Protein AF-U9U6G8-F1 (afdb_monomer_lite)

Organism: Rhizophagus irregularis (strain DAOM 181602 / DAOM 197198 / MUCL 43194) (NCBI:txid747089)

Sequence (151 aa):
MDKVNKPTEMLQSENPLKNECFLHYLIHNNVPCDFNRLHNDPSYAQALYGDYFNHLISEYFRPNFPPIINVEEYVNENEKNKKIKDMSIMNKRNGFMVYRKTLNKHLEILGVRITMQQLSPLAGSLWGSEPEQVKDYYKEVSEKIKKLHNN

Structure (mmCIF, N/CA/C/O backbone):
data_AF-U9U6G8-F1
#
_entry.id   AF-U9U6G8-F1
#
loop_
_atom_site.group_PDB
_atom_site.id
_atom_site.type_symbol
_atom_site.label_atom_id
_atom_site.label_alt_id
_atom_site.label_comp_id
_atom_site.label_asym_id
_atom_site.label_entity_id
_atom_site.label_seq_id
_atom_site.pdbx_PDB_ins_code
_atom_site.Cartn_x
_atom_site.Cartn_y
_atom_site.Cartn_z
_atom_site.occupancy
_atom_site.B_iso_or_equiv
_atom_site.auth_seq_id
_atom_site.auth_comp_id
_atom_site.auth_asym_id
_atom_site.auth_atom_id
_atom_site.pdbx_PDB_model_num
ATOM 1 N N . MET A 1 1 ? -10.649 23.859 -7.658 1.00 31.61 1 MET A N 1
ATOM 2 C CA . MET A 1 1 ? -9.553 23.424 -8.554 1.00 31.61 1 MET A CA 1
ATOM 3 C C . MET A 1 1 ? -8.688 22.473 -7.756 1.00 31.61 1 MET A C 1
ATOM 5 O O . MET A 1 1 ? -7.706 22.880 -7.144 1.00 31.61 1 MET A O 1
ATOM 9 N N . ASP A 1 2 ? -9.137 21.227 -7.675 1.00 36.47 2 ASP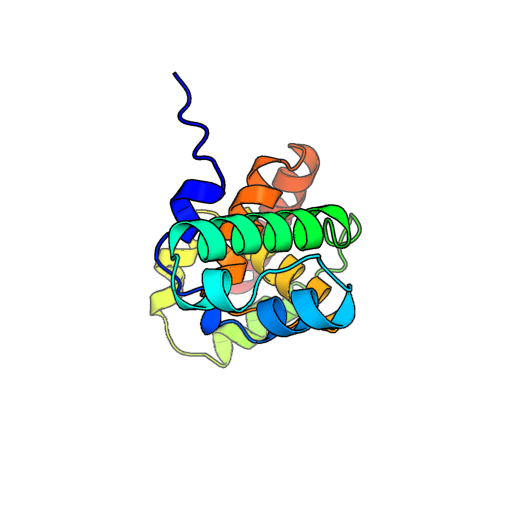 A N 1
ATOM 10 C CA . ASP A 1 2 ? -8.499 20.188 -6.881 1.00 36.47 2 ASP A CA 1
ATOM 11 C C . ASP A 1 2 ? -7.256 19.686 -7.606 1.00 36.47 2 ASP A C 1
ATOM 13 O O . ASP A 1 2 ? -7.333 19.090 -8.680 1.00 36.47 2 ASP A O 1
ATOM 17 N N . LYS A 1 3 ? -6.087 19.944 -7.016 1.00 34.62 3 LYS A N 1
ATOM 18 C CA . LYS A 1 3 ? -4.861 19.244 -7.388 1.00 34.62 3 LYS A CA 1
ATOM 19 C C . LYS A 1 3 ? -4.987 17.814 -6.875 1.00 34.62 3 LYS A C 1
ATOM 21 O O . LYS A 1 3 ? -4.605 17.506 -5.748 1.00 34.62 3 LYS A O 1
ATOM 26 N N . VAL A 1 4 ? -5.561 16.947 -7.701 1.00 37.00 4 VAL A N 1
ATOM 27 C CA . VAL A 1 4 ? -5.360 15.504 -7.585 1.00 37.00 4 VAL A CA 1
ATOM 28 C C . VAL A 1 4 ? -3.885 15.273 -7.896 1.00 37.00 4 VAL A C 1
ATOM 30 O O . VAL A 1 4 ? -3.501 15.151 -9.056 1.00 37.00 4 VAL A O 1
ATOM 33 N N . ASN A 1 5 ? -3.038 15.305 -6.866 1.00 37.53 5 ASN A N 1
ATOM 34 C CA . ASN A 1 5 ? -1.647 14.892 -7.003 1.00 37.53 5 ASN A CA 1
ATOM 35 C C . ASN A 1 5 ? -1.665 13.437 -7.475 1.00 37.53 5 ASN A C 1
ATOM 37 O O . ASN A 1 5 ? -2.065 12.541 -6.728 1.00 37.53 5 ASN A O 1
ATOM 41 N N . LYS A 1 6 ? -1.285 13.212 -8.737 1.00 41.50 6 LYS A N 1
ATOM 42 C CA . LYS A 1 6 ? -1.087 11.866 -9.269 1.00 41.50 6 LYS A CA 1
ATOM 43 C C . LYS A 1 6 ? -0.071 11.145 -8.370 1.00 41.50 6 LYS A C 1
ATOM 45 O O . LYS A 1 6 ? 0.938 11.760 -8.017 1.00 41.50 6 LYS A O 1
ATOM 50 N N . PRO A 1 7 ? -0.270 9.851 -8.056 1.00 41.16 7 PRO A N 1
ATOM 51 C CA . PRO A 1 7 ? 0.701 9.042 -7.305 1.00 41.16 7 PRO A CA 1
ATOM 52 C C . PRO A 1 7 ? 2.130 9.160 -7.863 1.00 41.16 7 PRO A C 1
ATOM 54 O O . PRO A 1 7 ? 3.108 9.127 -7.121 1.00 41.16 7 PRO A O 1
ATOM 57 N N . THR A 1 8 ? 2.232 9.396 -9.173 1.00 41.97 8 THR A N 1
ATOM 58 C CA . THR A 1 8 ? 3.460 9.601 -9.944 1.00 41.97 8 THR A CA 1
ATOM 59 C C . THR A 1 8 ? 4.345 10.749 -9.438 1.00 41.97 8 THR A C 1
ATOM 61 O O . THR A 1 8 ? 5.564 10.639 -9.525 1.00 41.97 8 THR A O 1
ATOM 64 N N . GLU A 1 9 ? 3.782 11.832 -8.887 1.00 43.34 9 GLU A N 1
ATOM 65 C CA . GLU A 1 9 ? 4.574 12.990 -8.429 1.00 43.34 9 GLU A CA 1
ATOM 66 C C . GLU A 1 9 ? 5.200 12.775 -7.041 1.00 43.34 9 GLU A C 1
ATOM 68 O O . GLU A 1 9 ? 6.265 13.317 -6.756 1.00 43.34 9 GLU A O 1
ATOM 73 N N . MET A 1 10 ? 4.598 11.945 -6.180 1.00 43.97 10 MET A N 1
ATOM 74 C CA . MET A 1 10 ? 5.128 11.680 -4.830 1.00 43.97 10 MET A CA 1
ATOM 75 C C . MET A 1 10 ? 6.267 10.651 -4.812 1.00 43.97 10 MET A C 1
ATOM 77 O O . MET A 1 10 ? 7.000 10.570 -3.830 1.00 43.97 10 MET A O 1
ATOM 81 N N . LEU A 1 11 ? 6.421 9.875 -5.887 1.00 53.44 11 LEU A N 1
ATOM 82 C CA . LEU A 1 11 ? 7.411 8.801 -6.009 1.00 53.44 11 LEU A CA 1
ATOM 83 C C . LEU A 1 11 ? 8.775 9.276 -6.538 1.00 53.44 11 LEU A C 1
ATOM 85 O O . LEU A 1 11 ? 9.709 8.481 -6.586 1.00 53.44 11 LEU A O 1
ATOM 89 N N . GLN A 1 12 ? 8.911 10.550 -6.927 1.00 51.59 12 GLN A N 1
ATOM 90 C CA . GLN A 1 12 ? 10.112 11.077 -7.596 1.00 51.59 12 GLN A CA 1
ATOM 91 C C . GLN A 1 12 ? 11.376 11.121 -6.715 1.00 51.59 12 GLN A C 1
ATOM 93 O O . GLN A 1 12 ? 12.460 11.384 -7.227 1.00 51.59 12 GLN A O 1
ATOM 98 N N . SER A 1 13 ? 11.271 10.890 -5.400 1.00 51.12 13 SER A N 1
ATOM 99 C CA . SER A 1 13 ? 12.416 10.993 -4.484 1.00 51.12 13 SER A CA 1
ATOM 100 C C . SER A 1 13 ? 13.143 9.675 -4.204 1.00 51.12 13 SER A C 1
ATOM 102 O O . SER A 1 13 ? 14.214 9.703 -3.600 1.00 51.12 13 SER A O 1
ATOM 104 N N . GLU A 1 14 ? 12.573 8.523 -4.563 1.00 62.97 14 GLU A N 1
ATOM 105 C CA . GLU A 1 14 ? 13.140 7.210 -4.234 1.00 62.97 14 GLU A CA 1
ATOM 106 C C . GLU A 1 14 ? 13.733 6.571 -5.492 1.00 62.97 14 GLU A C 1
ATOM 108 O O . GLU A 1 14 ? 13.076 6.518 -6.523 1.00 62.97 14 GLU A O 1
ATOM 113 N N . ASN A 1 15 ? 14.984 6.103 -5.425 1.00 79.00 15 ASN A N 1
ATOM 114 C CA . ASN A 1 15 ? 15.623 5.424 -6.554 1.00 79.00 15 ASN A CA 1
ATOM 115 C C . ASN A 1 15 ? 14.987 4.028 -6.727 1.00 79.00 15 ASN A C 1
ATOM 117 O O . ASN A 1 15 ? 15.218 3.183 -5.853 1.00 79.00 15 ASN A O 1
ATOM 121 N N . PRO A 1 16 ? 14.262 3.751 -7.832 1.00 80.69 16 PRO A N 1
ATOM 122 C CA . PRO A 1 16 ? 13.580 2.472 -8.042 1.00 80.69 16 PRO A CA 1
ATOM 123 C C . PRO A 1 16 ? 14.510 1.263 -7.917 1.00 80.69 16 PRO A C 1
ATOM 125 O O . PRO A 1 16 ? 14.132 0.234 -7.369 1.00 80.69 16 PRO A O 1
ATOM 128 N N . LEU A 1 17 ? 15.770 1.407 -8.334 1.00 82.62 17 LEU A N 1
ATOM 129 C CA . LEU A 1 17 ? 16.763 0.328 -8.338 1.00 82.62 17 LEU A CA 1
ATOM 130 C C . LEU A 1 17 ? 17.218 -0.098 -6.938 1.00 82.62 17 LEU A C 1
ATOM 132 O O . LEU A 1 17 ? 17.879 -1.121 -6.798 1.00 82.62 17 LEU A O 1
ATOM 136 N N . LYS A 1 18 ? 16.893 0.679 -5.900 1.00 81.44 18 LYS A N 1
ATOM 137 C CA . LYS A 1 18 ? 17.165 0.311 -4.503 1.00 81.44 18 LYS A CA 1
ATOM 138 C C . LYS A 1 18 ? 16.023 -0.481 -3.862 1.00 81.44 18 LYS A C 1
ATOM 140 O O . LYS A 1 18 ? 16.164 -0.911 -2.721 1.00 81.44 18 LYS A O 1
ATOM 145 N N . ASN A 1 19 ? 14.897 -0.655 -4.553 1.00 77.50 19 ASN A N 1
ATOM 146 C CA . ASN A 1 19 ? 13.761 -1.411 -4.045 1.00 77.50 19 ASN A CA 1
ATOM 147 C C . ASN A 1 19 ? 13.855 -2.878 -4.496 1.00 77.50 19 ASN A C 1
ATOM 149 O O . ASN A 1 19 ? 13.542 -3.216 -5.636 1.00 77.50 19 ASN A O 1
ATOM 153 N N . GLU A 1 20 ? 14.256 -3.762 -3.581 1.00 79.06 20 GLU A N 1
ATOM 154 C CA . GLU A 1 20 ? 14.382 -5.202 -3.847 1.00 79.06 20 GLU A CA 1
ATOM 155 C C . GLU A 1 20 ? 13.054 -5.852 -4.257 1.00 79.06 20 GLU A C 1
ATOM 157 O O . GLU A 1 20 ? 13.039 -6.709 -5.136 1.00 79.06 20 GLU A O 1
ATOM 162 N N . CYS A 1 21 ? 11.927 -5.416 -3.684 1.00 73.38 21 CYS A N 1
ATOM 163 C CA . CYS A 1 21 ? 10.611 -5.953 -4.036 1.00 73.38 21 CYS A CA 1
ATOM 164 C C . CYS A 1 21 ? 10.189 -5.548 -5.451 1.00 73.38 21 CYS A C 1
ATOM 166 O O . CYS A 1 21 ? 9.589 -6.349 -6.162 1.00 73.38 21 CYS A O 1
ATOM 168 N N . PHE A 1 22 ? 10.552 -4.341 -5.886 1.00 82.69 22 PHE A N 1
ATOM 169 C CA . PHE A 1 22 ? 10.346 -3.911 -7.266 1.00 82.69 22 PHE A CA 1
ATOM 170 C C . PHE A 1 22 ? 11.160 -4.758 -8.249 1.00 82.69 22 PHE A C 1
ATOM 172 O O . PHE A 1 22 ? 10.609 -5.255 -9.228 1.00 82.69 22 PHE A O 1
ATOM 179 N N . LEU A 1 23 ? 12.446 -4.987 -7.968 1.00 83.75 23 LEU A N 1
ATOM 180 C CA . LEU A 1 23 ? 13.285 -5.845 -8.811 1.00 83.75 23 LEU A CA 1
ATOM 181 C C . LEU A 1 23 ? 12.762 -7.288 -8.842 1.00 83.75 23 LEU A C 1
ATOM 183 O O . LEU A 1 23 ? 12.680 -7.895 -9.909 1.00 83.75 23 LEU A O 1
ATOM 187 N N . HIS A 1 24 ? 12.346 -7.814 -7.689 1.00 81.75 24 HIS A N 1
ATOM 188 C CA . HIS A 1 24 ? 11.731 -9.133 -7.586 1.00 81.75 24 HIS A CA 1
ATOM 189 C C . HIS A 1 24 ? 10.425 -9.213 -8.387 1.00 81.75 24 HIS A C 1
ATOM 191 O O . HIS A 1 24 ? 10.218 -10.188 -9.099 1.00 81.75 24 HIS A O 1
ATOM 197 N N . TYR A 1 25 ? 9.568 -8.188 -8.328 1.00 82.62 25 TYR A N 1
ATOM 198 C CA . TYR A 1 25 ? 8.341 -8.108 -9.123 1.00 82.62 25 TY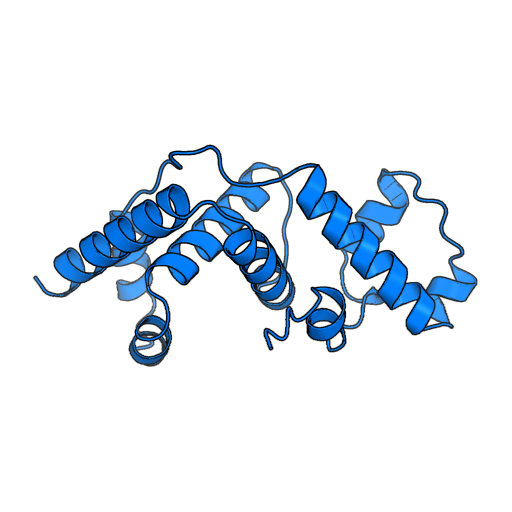R A CA 1
ATOM 199 C C . TYR A 1 25 ? 8.623 -8.189 -10.626 1.00 82.62 25 TYR A C 1
ATOM 201 O O . TYR A 1 25 ? 7.967 -8.975 -11.309 1.00 82.62 25 TYR A O 1
ATOM 209 N N . LEU A 1 26 ? 9.609 -7.431 -11.123 1.00 86.31 26 LEU A N 1
ATOM 210 C CA . LEU A 1 26 ? 9.973 -7.442 -12.542 1.00 86.31 26 LEU A CA 1
ATOM 211 C C . LEU A 1 26 ? 10.406 -8.841 -13.003 1.00 86.31 26 LEU A C 1
ATOM 213 O O . LEU A 1 26 ? 9.967 -9.303 -14.055 1.00 86.31 26 LEU A O 1
ATOM 217 N N . ILE A 1 27 ? 11.229 -9.520 -12.196 1.00 83.38 27 ILE A N 1
ATOM 218 C CA . ILE A 1 27 ? 11.771 -10.847 -12.511 1.00 83.38 27 ILE A CA 1
ATOM 219 C C . ILE A 1 27 ? 10.692 -11.931 -12.389 1.00 83.38 27 ILE A C 1
ATOM 221 O O . ILE A 1 27 ? 10.515 -12.728 -13.304 1.00 83.38 27 ILE A O 1
ATOM 225 N N . HIS A 1 28 ? 9.956 -11.970 -11.276 1.00 79.06 28 HIS A N 1
ATOM 226 C CA . HIS A 1 28 ? 9.022 -13.060 -10.980 1.00 79.06 28 HIS A CA 1
ATOM 227 C C . HIS A 1 28 ? 7.722 -13.000 -11.783 1.00 79.06 28 HIS A C 1
ATOM 229 O O . HIS A 1 28 ? 7.162 -14.050 -12.088 1.00 79.06 28 HIS A O 1
ATOM 235 N N . ASN A 1 29 ? 7.249 -11.805 -12.150 1.00 78.12 29 ASN A N 1
ATOM 236 C CA . ASN A 1 29 ? 6.033 -11.653 -12.955 1.00 78.12 29 ASN A CA 1
ATOM 237 C C . ASN A 1 29 ? 6.318 -11.601 -14.462 1.00 78.12 29 ASN A C 1
ATOM 239 O O . ASN A 1 29 ? 5.407 -11.334 -15.243 1.00 78.12 29 ASN A O 1
ATOM 243 N N . ASN A 1 30 ? 7.566 -11.858 -14.882 1.00 78.69 30 ASN A N 1
ATOM 244 C CA . ASN A 1 30 ? 8.009 -11.775 -16.277 1.00 78.69 30 ASN A CA 1
ATOM 245 C C . ASN A 1 30 ? 7.587 -10.459 -16.952 1.00 78.69 30 ASN A C 1
ATOM 247 O O . ASN A 1 30 ? 7.163 -10.449 -18.111 1.00 78.69 30 ASN A O 1
ATOM 251 N N . VAL A 1 31 ? 7.677 -9.345 -16.219 1.00 83.44 31 VAL A N 1
ATOM 252 C CA . VAL A 1 31 ? 7.316 -8.030 -16.753 1.00 83.44 31 VAL A CA 1
ATOM 253 C C . VAL A 1 31 ? 8.291 -7.706 -17.887 1.00 83.44 31 VAL A C 1
ATOM 255 O O . VAL A 1 31 ? 9.502 -7.720 -17.647 1.00 83.44 31 VAL A O 1
ATOM 258 N N . PRO A 1 32 ? 7.818 -7.408 -19.113 1.00 84.69 32 PRO A N 1
ATOM 259 C CA . PRO A 1 32 ? 8.700 -7.046 -20.215 1.00 84.69 32 PRO A CA 1
ATOM 260 C C . PRO A 1 32 ? 9.511 -5.796 -19.856 1.00 84.69 32 PRO A C 1
ATOM 262 O O . PRO A 1 32 ? 8.989 -4.682 -19.839 1.00 84.69 32 PRO A O 1
ATOM 265 N N . CYS A 1 33 ? 10.791 -5.987 -19.542 1.00 86.06 33 CYS A N 1
ATOM 266 C CA . CYS A 1 33 ? 11.672 -4.940 -19.043 1.00 86.06 33 CYS A CA 1
ATOM 267 C C . CYS A 1 33 ? 12.990 -4.937 -19.818 1.00 86.06 33 CYS A C 1
ATOM 269 O O . CYS A 1 33 ? 13.680 -5.952 -19.910 1.00 86.06 33 CYS A O 1
ATOM 271 N N . ASP A 1 34 ? 13.368 -3.773 -20.341 1.00 90.19 34 ASP A N 1
ATOM 272 C CA . ASP A 1 34 ? 14.699 -3.540 -20.892 1.00 90.19 34 ASP A CA 1
ATOM 273 C C . ASP A 1 34 ? 15.646 -3.158 -19.746 1.00 90.19 34 ASP A C 1
ATOM 275 O O . ASP A 1 34 ? 15.624 -2.028 -19.256 1.00 90.19 34 ASP A O 1
ATOM 279 N N . PHE A 1 35 ? 16.479 -4.104 -19.301 1.00 87.06 35 PHE A N 1
ATOM 280 C CA . PHE A 1 35 ? 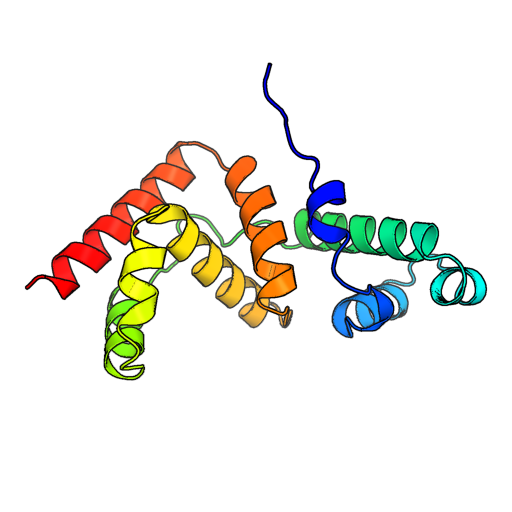17.425 -3.880 -18.201 1.00 87.06 35 PHE A CA 1
ATOM 281 C C . PHE A 1 35 ? 18.461 -2.792 -18.506 1.00 87.06 35 PHE A C 1
ATOM 283 O O . PHE A 1 35 ? 18.897 -2.088 -17.596 1.00 87.06 35 PHE A O 1
ATOM 290 N N . ASN A 1 36 ? 18.844 -2.607 -19.772 1.00 88.44 36 ASN A N 1
ATOM 291 C CA . ASN A 1 36 ? 19.791 -1.559 -20.137 1.00 88.44 36 ASN A CA 1
ATOM 292 C C . ASN A 1 36 ? 19.156 -0.178 -19.928 1.00 88.44 36 ASN A C 1
ATOM 294 O O . ASN A 1 36 ? 19.755 0.705 -19.312 1.00 88.44 36 ASN A O 1
ATOM 298 N N . ARG A 1 37 ? 17.902 -0.011 -20.358 1.00 90.44 37 ARG A N 1
ATOM 299 C CA . ARG A 1 37 ? 17.143 1.216 -20.088 1.00 90.44 37 ARG A CA 1
ATOM 300 C C . ARG A 1 37 ? 16.814 1.377 -18.609 1.00 90.44 37 ARG A C 1
ATOM 302 O O . ARG A 1 37 ? 16.913 2.485 -18.102 1.00 90.44 37 ARG A O 1
ATOM 309 N N . LEU A 1 38 ? 16.501 0.297 -17.896 1.00 88.31 38 LEU A N 1
ATOM 310 C CA . LEU A 1 38 ? 16.224 0.330 -16.457 1.00 88.31 38 LEU A CA 1
ATOM 311 C C . LEU A 1 38 ? 17.374 0.965 -15.657 1.00 88.31 38 LEU A C 1
ATOM 313 O O . LEU A 1 38 ? 17.123 1.750 -14.747 1.00 88.31 38 LEU A O 1
ATOM 317 N N . HIS A 1 39 ? 18.627 0.662 -16.005 1.00 86.81 39 HIS A N 1
ATOM 318 C CA . HIS A 1 39 ? 19.793 1.199 -15.298 1.00 86.81 39 HIS A CA 1
ATOM 319 C C . HIS A 1 39 ? 20.249 2.583 -15.781 1.00 86.81 39 HIS A C 1
ATOM 321 O O . HIS A 1 39 ? 20.873 3.306 -15.006 1.00 86.81 39 HIS A O 1
ATOM 327 N N . ASN A 1 40 ? 19.945 2.960 -17.028 1.00 87.25 40 ASN A N 1
ATOM 328 C CA . ASN A 1 40 ? 20.505 4.160 -17.662 1.00 87.25 40 ASN A CA 1
ATOM 329 C C . ASN A 1 40 ? 19.480 5.272 -17.958 1.00 87.25 40 ASN A C 1
ATOM 331 O O . ASN A 1 40 ? 19.878 6.403 -18.226 1.00 87.25 40 ASN A O 1
ATOM 335 N N . ASP A 1 41 ? 18.178 4.983 -17.900 1.00 89.19 41 ASP A N 1
ATOM 336 C CA . ASP A 1 41 ? 17.081 5.925 -18.151 1.00 89.19 41 ASP A CA 1
ATOM 337 C C . ASP A 1 41 ? 16.218 6.073 -16.877 1.00 89.19 41 ASP A C 1
ATOM 339 O O . ASP A 1 41 ? 15.338 5.247 -16.608 1.00 89.19 41 ASP A O 1
ATOM 343 N N . PRO A 1 42 ? 16.439 7.132 -16.069 1.00 85.69 42 PRO A N 1
ATOM 344 C CA . PRO A 1 42 ? 15.691 7.353 -14.832 1.00 85.69 42 PRO A CA 1
ATOM 345 C C . PRO A 1 42 ? 14.182 7.494 -15.041 1.00 85.69 42 PRO A C 1
ATOM 347 O O . PRO A 1 42 ? 13.407 7.099 -14.176 1.00 85.69 42 PRO A O 1
ATOM 350 N N . SER A 1 43 ? 13.746 8.044 -16.180 1.00 87.31 43 SER A N 1
ATOM 351 C CA . SER A 1 43 ? 12.316 8.186 -16.478 1.00 87.31 43 SER A CA 1
ATOM 352 C C . SER A 1 43 ? 11.676 6.838 -16.787 1.00 87.31 43 SER A C 1
ATOM 354 O O . SER A 1 43 ? 10.560 6.579 -16.341 1.00 87.31 43 SER A O 1
ATOM 356 N N . TYR A 1 44 ? 12.395 5.953 -17.480 1.00 87.94 44 TYR A N 1
ATOM 357 C CA . TYR A 1 44 ? 11.958 4.576 -17.711 1.00 87.94 44 TYR A CA 1
ATOM 358 C C . TYR A 1 44 ? 11.865 3.776 -16.406 1.00 87.94 44 TYR A C 1
ATOM 360 O O . TYR A 1 44 ? 10.838 3.148 -16.145 1.00 87.94 44 TYR A O 1
ATOM 368 N N . ALA A 1 45 ? 12.887 3.864 -15.548 1.00 86.00 45 ALA A N 1
ATOM 369 C CA . ALA A 1 45 ? 12.866 3.230 -14.231 1.00 86.00 45 ALA A CA 1
ATOM 370 C C . ALA A 1 45 ? 11.693 3.736 -13.378 1.00 86.00 45 ALA A C 1
ATOM 372 O O . ALA A 1 45 ? 10.978 2.942 -12.769 1.00 86.00 45 ALA A O 1
ATOM 373 N N . GLN A 1 46 ? 11.453 5.049 -13.377 1.00 84.75 46 GLN A N 1
ATOM 374 C CA . GLN A 1 46 ? 10.357 5.656 -12.628 1.00 84.75 46 GLN A CA 1
ATOM 375 C C . GLN A 1 46 ? 8.976 5.252 -13.164 1.00 84.75 46 GLN A C 1
ATOM 377 O O . GLN A 1 46 ? 8.052 5.058 -12.375 1.00 84.75 46 GLN A O 1
ATOM 382 N N . ALA A 1 47 ? 8.824 5.119 -14.484 1.00 85.69 47 ALA A N 1
ATOM 383 C CA . ALA A 1 47 ? 7.580 4.671 -15.104 1.00 85.69 47 ALA A CA 1
ATOM 384 C C . ALA A 1 47 ? 7.249 3.225 -14.707 1.00 85.69 47 ALA A C 1
ATOM 386 O O . ALA A 1 47 ? 6.172 2.978 -14.169 1.00 85.69 47 ALA A O 1
ATOM 387 N N . LEU A 1 48 ? 8.212 2.305 -14.852 1.00 87.06 48 LEU A N 1
ATOM 388 C CA . LEU A 1 48 ? 8.058 0.912 -14.417 1.00 87.06 48 LEU A CA 1
ATOM 389 C C . LEU A 1 48 ? 7.787 0.800 -12.915 1.00 87.06 48 LEU A C 1
ATOM 391 O O . LEU A 1 48 ? 7.005 -0.044 -12.483 1.00 87.06 48 LEU A O 1
ATOM 395 N N . TYR A 1 49 ? 8.406 1.664 -12.110 1.00 84.50 49 TYR A N 1
ATOM 396 C CA . TYR A 1 49 ? 8.142 1.726 -10.676 1.00 84.50 49 TYR A CA 1
ATOM 397 C C . TYR A 1 49 ? 6.698 2.147 -10.387 1.00 84.50 49 TYR A C 1
ATOM 399 O O . TYR A 1 49 ? 6.043 1.566 -9.524 1.00 84.50 49 TYR A O 1
ATOM 407 N N . GLY A 1 50 ? 6.169 3.111 -11.145 1.00 81.69 50 GLY A N 1
ATOM 408 C CA . GLY A 1 50 ? 4.755 3.480 -11.107 1.00 81.69 50 GLY A CA 1
ATOM 409 C C . GLY A 1 50 ? 3.831 2.313 -11.462 1.00 81.69 50 GLY A C 1
ATOM 410 O O . GLY A 1 50 ? 2.841 2.093 -10.767 1.00 81.69 50 GLY A O 1
ATOM 411 N N . ASP A 1 51 ? 4.177 1.532 -12.484 1.00 83.75 51 ASP A N 1
ATOM 412 C CA . ASP A 1 51 ? 3.403 0.356 -12.896 1.00 83.75 51 ASP A CA 1
ATOM 413 C C . ASP A 1 51 ? 3.436 -0.758 -11.844 1.00 83.75 51 ASP A C 1
ATOM 415 O O . ASP A 1 51 ? 2.397 -1.335 -11.531 1.00 83.75 51 ASP A O 1
ATOM 419 N N . TYR A 1 52 ? 4.593 -1.005 -11.224 1.00 82.69 52 TYR A N 1
ATOM 420 C CA . TYR A 1 52 ? 4.716 -1.893 -10.065 1.00 82.69 52 TYR A CA 1
ATOM 421 C C . TYR A 1 52 ? 3.800 -1.462 -8.921 1.00 82.69 52 TYR A C 1
ATOM 423 O O . TYR A 1 52 ? 3.071 -2.285 -8.370 1.00 82.69 52 TYR A O 1
ATOM 431 N N . PHE A 1 53 ? 3.782 -0.168 -8.589 1.00 74.62 53 PHE A N 1
ATOM 432 C CA . PHE A 1 53 ? 2.854 0.341 -7.586 1.00 74.62 53 PHE A CA 1
ATOM 433 C C . PHE A 1 53 ? 1.406 0.127 -7.995 1.00 74.62 53 PHE A C 1
ATOM 435 O O . PHE A 1 53 ? 0.627 -0.323 -7.165 1.00 74.62 53 PHE A O 1
ATOM 442 N N . ASN A 1 54 ? 1.043 0.406 -9.247 1.00 76.69 54 ASN A N 1
ATOM 443 C CA . ASN A 1 54 ? -0.310 0.178 -9.748 1.00 76.69 54 ASN A CA 1
ATOM 444 C C . ASN A 1 54 ? -0.710 -1.300 -9.696 1.00 76.69 54 ASN A C 1
ATOM 446 O O . ASN A 1 54 ? -1.868 -1.587 -9.415 1.00 76.69 54 ASN A O 1
ATOM 450 N N . HIS A 1 55 ? 0.222 -2.226 -9.916 1.00 77.12 55 HIS A N 1
ATOM 451 C CA . HIS A 1 55 ? -0.001 -3.659 -9.749 1.00 77.12 55 HIS A CA 1
ATOM 452 C C . HIS A 1 55 ? -0.172 -4.043 -8.275 1.00 77.12 55 HIS A C 1
ATOM 454 O O . HIS A 1 55 ? -1.144 -4.711 -7.944 1.00 77.12 55 HIS A O 1
ATOM 460 N N . LEU A 1 56 ? 0.696 -3.564 -7.372 1.00 71.75 56 LEU A N 1
ATOM 461 C CA . LEU A 1 56 ? 0.544 -3.803 -5.929 1.00 71.75 56 LEU A CA 1
ATOM 462 C C . LEU A 1 56 ? -0.813 -3.332 -5.415 1.00 71.75 56 LEU A C 1
ATOM 464 O O . LEU A 1 56 ? -1.463 -3.986 -4.607 1.00 71.75 56 LEU A O 1
ATOM 468 N N . ILE A 1 57 ? -1.198 -2.160 -5.904 1.00 68.69 57 ILE A N 1
ATOM 469 C CA . ILE A 1 57 ? -2.506 -1.561 -5.763 1.00 68.69 57 ILE A CA 1
ATOM 470 C C . ILE A 1 57 ? -3.517 -2.587 -6.309 1.00 68.69 57 ILE A C 1
ATOM 472 O O . ILE A 1 57 ? -4.171 -3.224 -5.495 1.00 68.69 57 ILE A O 1
ATOM 476 N N . SER A 1 58 ? -3.553 -2.868 -7.618 1.00 69.56 58 SER A N 1
ATOM 477 C CA . SER A 1 58 ? -4.528 -3.742 -8.301 1.00 69.56 58 SER A CA 1
ATOM 478 C C . SER A 1 58 ? -4.721 -5.140 -7.699 1.00 69.56 58 SER A C 1
ATOM 480 O O . SER A 1 58 ? -5.860 -5.595 -7.613 1.00 69.56 58 SER A O 1
ATOM 482 N N . GLU A 1 59 ? -3.648 -5.830 -7.322 1.00 71.12 59 GLU A N 1
ATOM 483 C CA . GLU A 1 59 ? -3.695 -7.236 -6.898 1.00 71.12 59 GLU A CA 1
ATOM 484 C C . GLU A 1 59 ? -3.847 -7.425 -5.388 1.00 71.12 59 GLU A C 1
ATOM 486 O O . GLU A 1 59 ? -4.437 -8.413 -4.952 1.00 71.12 59 GLU A O 1
ATOM 491 N N . TYR A 1 60 ? -3.390 -6.466 -4.580 1.00 67.06 60 TYR A N 1
ATOM 492 C CA . TYR A 1 60 ? -3.397 -6.562 -3.113 1.00 67.06 60 TYR A CA 1
ATOM 493 C C . TYR A 1 60 ? -4.216 -5.434 -2.476 1.00 67.06 60 TYR A C 1
ATOM 495 O O . TYR A 1 60 ? -3.920 -4.940 -1.383 1.00 67.06 60 TYR A O 1
ATOM 503 N N . PHE A 1 61 ? -5.250 -4.991 -3.199 1.00 65.56 61 PHE A N 1
ATOM 504 C CA . PHE A 1 61 ? -6.070 -3.835 -2.865 1.00 65.56 61 PHE A CA 1
ATOM 505 C C . PHE A 1 61 ? -6.873 -4.069 -1.588 1.00 65.56 61 PHE A C 1
ATOM 507 O O . PHE A 1 61 ? -8.035 -4.471 -1.607 1.00 65.56 61 PHE A O 1
ATOM 514 N N . ARG A 1 62 ? -6.266 -3.587 -0.509 1.00 71.69 62 ARG A N 1
ATOM 515 C CA . ARG A 1 62 ? -6.874 -3.240 0.772 1.00 71.69 62 ARG A CA 1
ATOM 516 C C . ARG A 1 62 ? -6.993 -4.426 1.726 1.00 71.69 62 ARG A C 1
ATOM 518 O O . ARG A 1 62 ? -7.380 -5.523 1.335 1.00 71.69 62 ARG A O 1
ATOM 525 N N . PRO A 1 63 ? -6.750 -4.173 3.022 1.00 70.75 63 PRO A N 1
ATOM 526 C CA . PRO A 1 63 ? -7.212 -5.082 4.053 1.00 70.75 63 PRO A CA 1
ATOM 527 C C . PRO A 1 63 ? -8.701 -5.372 3.847 1.00 70.75 63 PRO A C 1
ATOM 529 O O . PRO A 1 63 ? -9.475 -4.447 3.580 1.00 70.75 63 PRO A O 1
ATOM 532 N N . ASN A 1 64 ? -9.100 -6.633 4.016 1.00 73.81 64 ASN A N 1
ATOM 533 C CA . ASN A 1 64 ? -10.512 -7.007 4.051 1.00 73.81 64 ASN A CA 1
ATOM 534 C C . ASN A 1 64 ? -11.273 -6.072 4.996 1.00 73.81 64 ASN A C 1
ATOM 536 O O . ASN A 1 64 ? -10.786 -5.777 6.088 1.00 73.81 64 ASN A O 1
ATOM 540 N N . PHE A 1 65 ? -12.452 -5.609 4.577 1.00 73.56 65 PHE A N 1
ATOM 541 C CA . PHE A 1 65 ? -13.277 -4.716 5.381 1.00 73.56 65 PHE A CA 1
ATOM 542 C C . PHE A 1 65 ? -14.470 -5.468 6.004 1.00 73.56 65 PHE A C 1
ATOM 544 O O . PHE A 1 65 ? -15.182 -6.158 5.274 1.00 73.56 65 PHE A O 1
ATOM 551 N N . PRO A 1 66 ? -14.736 -5.309 7.315 1.00 74.88 66 PRO A N 1
ATOM 552 C CA . PRO A 1 66 ? -13.927 -4.567 8.279 1.00 74.88 66 PRO A CA 1
ATOM 553 C C . PRO A 1 66 ? -12.627 -5.322 8.620 1.00 74.88 66 PRO A C 1
ATOM 555 O O . PRO A 1 66 ? -12.658 -6.538 8.824 1.00 74.88 66 PRO A O 1
ATOM 558 N N . PRO A 1 67 ? -11.482 -4.628 8.709 1.00 75.44 67 PRO A N 1
ATOM 559 C CA . PRO A 1 67 ? -10.234 -5.256 9.120 1.00 75.44 67 PRO A CA 1
ATOM 560 C C . PRO A 1 67 ? -10.300 -5.664 10.592 1.00 75.44 67 PRO A C 1
ATOM 562 O O . PRO A 1 67 ? -10.895 -4.976 11.424 1.00 75.44 67 PRO A O 1
ATOM 565 N N . ILE A 1 68 ? -9.626 -6.757 10.940 1.00 72.88 68 ILE A N 1
ATOM 566 C CA . ILE A 1 68 ? -9.442 -7.144 12.339 1.00 72.88 68 ILE A CA 1
ATOM 567 C C . ILE A 1 68 ? -8.348 -6.245 12.927 1.00 72.88 68 ILE A C 1
ATOM 569 O O . ILE A 1 68 ? -7.159 -6.469 12.702 1.00 72.88 68 ILE A O 1
ATOM 573 N N . ILE A 1 69 ? -8.748 -5.198 13.652 1.00 74.75 69 ILE A N 1
ATOM 574 C CA . ILE A 1 69 ? -7.826 -4.272 14.321 1.00 74.75 69 ILE A CA 1
ATOM 575 C C . ILE A 1 69 ? -7.846 -4.548 15.822 1.00 74.75 69 ILE A C 1
ATOM 577 O O . ILE A 1 69 ? -8.826 -4.245 16.501 1.00 74.75 69 ILE A O 1
ATOM 581 N N . ASN A 1 70 ? -6.738 -5.073 16.351 1.00 70.69 70 ASN A N 1
ATOM 582 C CA . ASN A 1 70 ? -6.532 -5.130 17.793 1.00 70.69 70 ASN A CA 1
ATOM 583 C C . ASN A 1 70 ? -6.053 -3.759 18.297 1.00 70.69 70 ASN A C 1
ATOM 585 O O . ASN A 1 70 ? -4.903 -3.371 18.100 1.00 70.69 70 ASN A O 1
ATOM 589 N N . VAL A 1 71 ? -6.960 -3.019 18.932 1.00 64.06 71 VAL A N 1
ATOM 590 C CA . VAL A 1 71 ? -6.735 -1.669 19.474 1.00 64.06 71 VAL A CA 1
ATOM 591 C C . VAL A 1 71 ? -5.647 -1.662 20.563 1.00 64.06 71 VAL A C 1
ATOM 593 O O . VAL A 1 71 ? -4.896 -0.696 20.670 1.00 64.06 71 VAL A O 1
ATOM 596 N N . GLU A 1 72 ? -5.496 -2.751 21.318 1.00 61.50 72 GLU A N 1
ATOM 597 C CA . GLU A 1 72 ? -4.544 -2.873 22.433 1.00 61.50 72 GLU A CA 1
ATOM 598 C C . GLU A 1 72 ? -3.088 -3.014 21.957 1.00 61.50 72 GLU A C 1
ATOM 600 O O . GLU A 1 72 ? -2.160 -2.541 22.616 1.00 61.50 72 GLU A O 1
ATOM 605 N N . GLU A 1 73 ? -2.860 -3.582 20.765 1.00 63.06 73 GLU A N 1
ATOM 606 C CA . GLU A 1 73 ? -1.522 -3.629 20.152 1.00 63.06 73 GLU A CA 1
ATOM 607 C C . GLU A 1 73 ? -0.972 -2.227 19.853 1.00 63.06 73 GLU A C 1
ATOM 609 O O . GLU A 1 73 ? 0.242 -2.019 19.862 1.00 63.06 73 GLU A O 1
ATOM 614 N N . TYR A 1 74 ? -1.846 -1.245 19.606 1.00 61.00 74 TYR A N 1
ATOM 615 C CA . TYR A 1 74 ? -1.430 0.142 19.383 1.00 61.00 74 TYR A CA 1
ATOM 616 C C . TYR A 1 74 ? -0.984 0.822 20.681 1.00 61.00 74 TYR A C 1
ATOM 618 O O . TYR A 1 74 ? -0.079 1.654 20.642 1.00 61.00 74 TYR A O 1
ATOM 626 N N . VAL A 1 75 ? -1.572 0.442 21.818 1.00 58.22 75 VAL A N 1
ATOM 627 C CA . VAL A 1 75 ? -1.236 0.997 23.136 1.00 58.22 75 VAL A CA 1
ATOM 628 C C . VAL A 1 75 ? 0.121 0.474 23.612 1.00 58.22 75 VAL A C 1
ATOM 630 O O . VAL A 1 75 ? 1.004 1.256 23.964 1.00 58.22 75 VAL A O 1
ATOM 633 N N . ASN A 1 76 ? 0.336 -0.839 23.499 1.00 53.94 76 ASN A N 1
ATOM 634 C CA . ASN A 1 76 ? 1.559 -1.508 23.954 1.00 53.94 76 ASN A CA 1
ATOM 635 C C . ASN A 1 76 ? 2.829 -1.100 23.177 1.00 53.94 76 ASN A C 1
ATOM 637 O O . ASN A 1 76 ? 3.922 -1.056 23.747 1.00 53.94 76 ASN A O 1
ATOM 641 N N . GLU A 1 77 ? 2.727 -0.804 21.877 1.00 52.66 77 GLU A N 1
ATOM 642 C CA . GLU A 1 77 ? 3.873 -0.325 21.083 1.00 52.66 77 GLU A CA 1
ATOM 643 C C . GLU A 1 77 ? 4.303 1.100 21.464 1.00 52.66 77 GLU A C 1
ATOM 645 O O . GLU A 1 77 ? 5.500 1.400 21.450 1.00 52.66 77 GLU A O 1
ATOM 650 N N . ASN A 1 78 ? 3.350 1.962 21.835 1.00 50.56 78 ASN A N 1
ATOM 651 C CA . ASN A 1 78 ? 3.620 3.331 22.276 1.00 50.56 78 ASN A CA 1
ATOM 652 C C . ASN A 1 78 ? 4.296 3.364 23.658 1.00 50.56 78 ASN A C 1
ATOM 65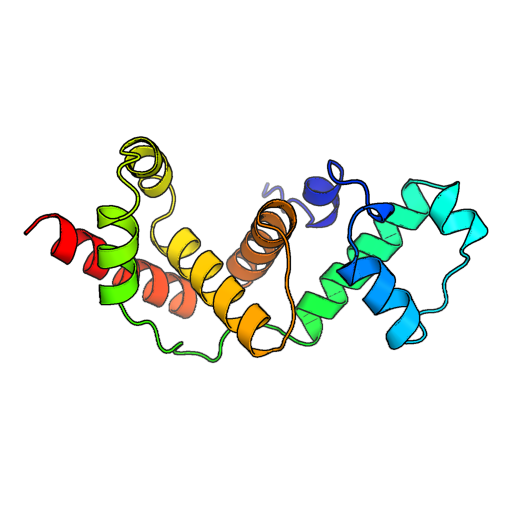4 O O . ASN A 1 78 ? 5.161 4.204 23.900 1.00 50.56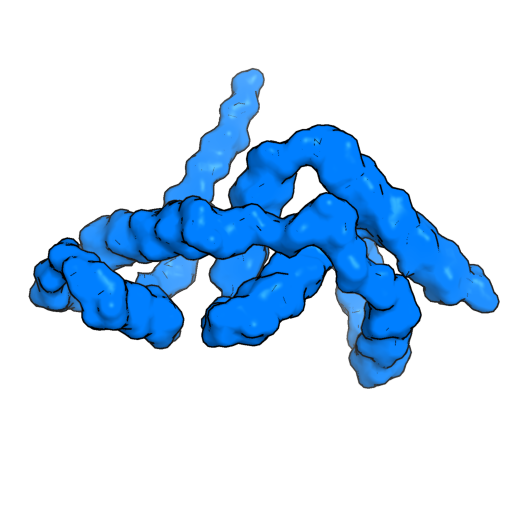 78 ASN A O 1
ATOM 658 N N . GLU A 1 79 ? 3.953 2.433 24.553 1.00 51.03 79 GLU A N 1
ATOM 659 C CA . GLU A 1 79 ? 4.595 2.315 25.869 1.00 51.03 79 GLU A CA 1
ATOM 660 C C . GLU A 1 79 ? 6.038 1.799 25.783 1.00 51.03 79 GLU A C 1
ATOM 662 O O . GLU A 1 79 ? 6.927 2.296 26.481 1.00 51.03 79 GLU A O 1
ATOM 667 N N . LYS A 1 80 ? 6.294 0.826 24.897 1.00 48.47 80 LYS A N 1
ATOM 668 C CA . LYS A 1 80 ? 7.637 0.263 24.674 1.00 48.47 80 LYS A CA 1
ATOM 669 C C . LYS A 1 80 ? 8.561 1.239 23.943 1.00 48.47 80 LYS A C 1
ATOM 671 O O . LYS A 1 80 ? 9.755 1.294 24.236 1.00 48.47 80 LYS A O 1
ATOM 676 N N . ASN A 1 81 ? 8.017 2.056 23.042 1.00 50.47 81 ASN A N 1
ATOM 677 C CA . ASN A 1 81 ? 8.752 3.095 22.333 1.00 50.47 81 ASN A CA 1
ATOM 678 C C . ASN A 1 81 ? 8.549 4.454 23.019 1.00 50.47 81 ASN A C 1
ATOM 680 O O . ASN A 1 81 ? 7.817 5.301 22.516 1.00 50.47 81 ASN A O 1
ATOM 684 N N . LYS A 1 82 ? 9.239 4.704 24.145 1.00 45.12 82 LYS A N 1
ATOM 685 C CA . LYS A 1 82 ? 9.333 6.028 24.809 1.00 45.12 82 LYS A CA 1
ATOM 686 C C . LYS A 1 82 ? 10.022 7.091 23.925 1.00 45.12 82 LYS A C 1
ATOM 688 O O . LYS A 1 82 ? 11.057 7.655 24.272 1.00 45.12 82 LYS A O 1
ATOM 693 N N . LYS A 1 83 ? 9.440 7.413 22.771 1.00 43.97 83 LYS A N 1
ATOM 694 C CA . LYS A 1 83 ? 9.725 8.602 21.967 1.00 43.97 83 LYS A CA 1
ATOM 695 C C . LYS A 1 83 ? 8.421 9.371 21.803 1.00 43.97 83 LYS A C 1
ATOM 697 O O . LYS A 1 83 ? 7.746 9.318 20.786 1.00 43.97 83 LYS A O 1
ATOM 702 N N . ILE A 1 84 ? 8.154 10.184 22.819 1.00 45.81 84 ILE A N 1
ATOM 703 C CA . ILE A 1 84 ? 7.089 11.195 22.963 1.00 45.81 84 ILE A CA 1
ATOM 704 C C . ILE A 1 84 ? 7.013 12.199 21.775 1.00 45.81 84 ILE A C 1
ATOM 706 O O . ILE A 1 84 ? 6.145 13.064 21.735 1.00 45.81 84 ILE A O 1
ATOM 710 N N . LYS A 1 85 ? 7.872 12.084 20.751 1.00 43.00 85 LYS A N 1
ATOM 711 C CA . LYS A 1 85 ? 7.860 12.942 19.558 1.00 43.00 85 LYS A CA 1
ATOM 712 C C . LYS A 1 85 ? 6.849 12.536 18.476 1.00 43.00 85 LYS A C 1
ATOM 714 O O . LYS A 1 85 ? 6.514 13.399 17.672 1.00 43.00 85 LYS A O 1
ATOM 719 N N . ASP A 1 86 ? 6.312 11.313 18.475 1.00 44.56 86 ASP A N 1
ATOM 720 C CA . ASP A 1 86 ? 5.288 10.912 17.486 1.00 44.56 86 ASP A CA 1
ATOM 721 C C . ASP A 1 86 ? 3.863 11.375 17.839 1.00 44.56 86 ASP A C 1
ATOM 723 O O . ASP A 1 86 ? 2.999 11.454 16.964 1.00 44.56 86 ASP A O 1
ATOM 727 N N . MET A 1 87 ? 3.615 11.783 19.089 1.00 42.34 87 MET A N 1
ATOM 728 C CA . MET A 1 87 ? 2.299 12.267 19.534 1.00 42.34 87 MET A CA 1
ATOM 729 C C . MET A 1 87 ? 1.837 13.537 18.795 1.00 42.34 87 MET A C 1
ATOM 731 O O . MET A 1 87 ? 0.643 13.716 18.557 1.00 42.34 87 MET A O 1
ATOM 735 N N . SER A 1 88 ? 2.756 14.413 18.366 1.00 44.19 88 SER A N 1
ATOM 736 C CA . SER A 1 88 ? 2.393 15.598 17.568 1.00 44.19 88 SER A CA 1
ATOM 737 C C . SER A 1 88 ? 2.124 15.267 16.093 1.00 44.19 88 SER A C 1
ATOM 739 O O . SER A 1 88 ? 1.347 15.970 15.445 1.00 44.19 88 SER A O 1
ATOM 741 N N . ILE A 1 89 ? 2.696 14.171 15.579 1.00 46.28 89 ILE A N 1
ATOM 742 C CA . ILE A 1 89 ? 2.487 13.673 14.211 1.00 46.28 89 ILE A CA 1
ATOM 743 C C . ILE A 1 89 ? 1.170 12.884 14.131 1.00 46.28 89 ILE A C 1
ATOM 745 O O . ILE A 1 89 ? 0.427 13.037 13.161 1.00 46.28 89 ILE A O 1
ATOM 749 N N . MET A 1 90 ? 0.804 12.144 15.185 1.00 43.94 90 MET A N 1
ATOM 750 C CA . MET A 1 90 ? -0.520 11.517 15.322 1.00 43.94 90 MET A CA 1
ATOM 751 C C . MET A 1 90 ? -1.672 12.533 15.310 1.00 43.94 90 MET A C 1
ATOM 753 O O . MET A 1 90 ? -2.754 12.218 14.822 1.00 43.94 90 MET A O 1
ATOM 757 N N . ASN A 1 91 ? -1.448 13.768 15.768 1.00 44.25 91 ASN A N 1
ATOM 758 C CA . ASN A 1 91 ? -2.496 14.792 15.838 1.00 44.25 91 ASN A CA 1
ATOM 759 C C . ASN A 1 91 ? -2.935 15.363 14.475 1.00 44.25 91 ASN A C 1
ATOM 761 O O . ASN A 1 91 ? -3.975 16.018 14.398 1.00 44.25 91 ASN A O 1
ATOM 765 N N . LYS A 1 92 ? -2.219 15.085 13.375 1.00 44.38 92 LYS A N 1
ATOM 766 C CA . LYS A 1 92 ? -2.670 15.404 12.010 1.00 44.38 92 LYS A CA 1
ATOM 767 C C . LYS A 1 92 ? -2.930 14.108 11.227 1.00 44.38 92 LYS A C 1
ATOM 769 O O . LYS A 1 92 ? -2.065 13.653 10.490 1.00 44.38 92 LYS A O 1
ATOM 774 N N . ARG A 1 93 ? -4.178 13.609 11.316 1.00 51.91 93 ARG A N 1
ATOM 775 C CA . ARG A 1 93 ? -4.829 12.501 10.551 1.00 51.91 93 ARG A CA 1
ATOM 776 C C . ARG A 1 93 ? -4.953 11.149 11.288 1.00 51.91 93 ARG A C 1
ATOM 778 O O . ARG A 1 93 ? -4.375 10.141 10.890 1.00 51.91 93 ARG A O 1
ATOM 785 N N . ASN A 1 94 ? -5.828 11.118 12.290 1.00 77.69 94 ASN A N 1
ATOM 786 C CA . ASN A 1 94 ? -6.155 9.968 13.148 1.00 77.69 94 ASN A CA 1
ATOM 787 C C . ASN A 1 94 ? -6.535 8.667 12.413 1.00 77.69 94 ASN A C 1
ATOM 789 O O . ASN A 1 94 ? -5.949 7.624 12.685 1.00 77.69 94 ASN A O 1
ATOM 793 N N . GLY A 1 95 ? -7.445 8.702 11.434 1.00 80.00 95 GLY A N 1
ATOM 794 C CA . GLY A 1 95 ? -7.842 7.484 10.705 1.00 80.00 95 GLY A CA 1
ATOM 795 C C . GLY A 1 95 ? -6.792 6.982 9.706 1.00 80.00 95 GLY A C 1
ATOM 796 O O . GLY A 1 95 ? -6.570 5.781 9.578 1.00 80.00 95 GLY A O 1
ATOM 797 N N . PHE A 1 96 ? -6.077 7.899 9.050 1.00 86.25 96 PHE A N 1
ATOM 798 C CA . PHE A 1 96 ? -5.074 7.551 8.040 1.00 86.25 96 PHE A CA 1
ATOM 799 C C . PHE A 1 96 ? -3.890 6.774 8.627 1.00 86.25 96 PHE A C 1
ATOM 801 O O . PHE A 1 96 ? -3.386 5.841 8.007 1.00 86.25 96 PHE A O 1
ATOM 808 N N . MET A 1 97 ? -3.437 7.138 9.828 1.00 84.19 97 MET A N 1
ATOM 809 C CA . MET A 1 97 ? -2.316 6.446 10.470 1.00 84.19 97 MET A CA 1
ATOM 810 C C . MET A 1 97 ? -2.684 5.009 10.854 1.00 84.19 97 MET A C 1
ATOM 812 O O . MET A 1 97 ? -1.883 4.096 10.641 1.00 84.19 97 MET A O 1
ATOM 816 N N . VAL A 1 98 ? -3.912 4.793 11.342 1.00 85.19 98 VAL A N 1
ATOM 817 C CA . VAL A 1 98 ? -4.446 3.449 11.615 1.00 85.19 98 VAL A CA 1
ATOM 818 C C . VAL A 1 98 ? -4.563 2.653 10.316 1.00 85.19 98 VAL A C 1
ATOM 820 O O . VAL A 1 98 ? -4.099 1.513 10.261 1.00 85.19 98 VAL A O 1
ATOM 823 N N . TYR A 1 99 ? -5.089 3.274 9.257 1.00 86.94 99 TYR A N 1
ATOM 824 C CA . TYR A 1 99 ? -5.178 2.685 7.922 1.00 86.94 99 TYR A CA 1
ATOM 825 C C . TYR A 1 99 ? -3.811 2.238 7.398 1.00 86.94 99 TYR A C 1
ATOM 827 O O . TYR A 1 99 ? -3.636 1.078 7.044 1.00 86.94 99 TYR A O 1
ATOM 835 N N . ARG A 1 100 ? -2.808 3.124 7.418 1.00 87.50 100 ARG A N 1
ATOM 836 C CA . ARG A 1 100 ? -1.450 2.837 6.936 1.00 87.50 100 ARG A CA 1
ATOM 837 C C . ARG A 1 100 ? -0.808 1.667 7.686 1.00 87.50 100 ARG A C 1
ATOM 839 O O . ARG A 1 100 ? -0.173 0.823 7.064 1.00 87.50 100 ARG A O 1
ATOM 846 N N . LYS A 1 101 ? -0.989 1.593 9.009 1.00 84.75 101 LYS A N 1
ATOM 847 C CA . LYS A 1 101 ? -0.484 0.469 9.814 1.00 84.75 101 LYS A CA 1
ATOM 848 C C . LYS A 1 101 ? -1.229 -0.836 9.507 1.00 84.75 101 LYS A C 1
ATOM 850 O O . LYS A 1 101 ? -0.597 -1.882 9.403 1.00 84.75 101 LYS A O 1
ATOM 855 N N . THR A 1 102 ? -2.544 -0.769 9.315 1.00 86.31 102 THR A N 1
ATOM 856 C CA . THR A 1 102 ? -3.368 -1.932 8.939 1.00 86.31 102 THR A CA 1
ATOM 857 C C . THR A 1 102 ? -2.975 -2.457 7.558 1.00 86.31 102 THR A C 1
ATOM 859 O O . THR A 1 102 ? -2.807 -3.659 7.378 1.00 86.31 102 THR A O 1
ATOM 862 N N . LEU A 1 103 ? -2.745 -1.552 6.607 1.00 85.75 103 LEU A N 1
ATOM 863 C CA . LEU A 1 103 ? -2.236 -1.871 5.279 1.00 85.75 103 LEU A CA 1
ATOM 864 C C . LEU A 1 103 ? -0.870 -2.558 5.350 1.00 85.75 103 LEU A C 1
ATOM 866 O O . LEU A 1 103 ? -0.681 -3.575 4.697 1.00 85.75 103 LEU A O 1
ATOM 870 N N . ASN A 1 104 ? 0.058 -2.051 6.167 1.00 84.38 104 ASN A N 1
ATOM 871 C CA . ASN A 1 104 ? 1.371 -2.679 6.321 1.00 84.38 104 ASN A CA 1
ATOM 872 C C . ASN A 1 104 ? 1.263 -4.125 6.814 1.00 84.38 104 ASN A C 1
ATOM 874 O O . ASN A 1 104 ? 1.844 -5.020 6.215 1.00 84.38 104 ASN A O 1
ATOM 878 N N . LYS A 1 105 ? 0.463 -4.361 7.861 1.00 83.06 105 LYS A N 1
ATOM 879 C CA . LYS A 1 105 ? 0.221 -5.715 8.382 1.00 83.06 105 LYS A CA 1
ATOM 880 C C . LYS A 1 105 ? -0.408 -6.629 7.333 1.00 83.06 105 LYS A C 1
ATOM 882 O O . LYS A 1 105 ? -0.039 -7.791 7.228 1.00 83.06 105 LYS A O 1
ATOM 887 N N . HIS A 1 106 ? -1.356 -6.110 6.557 1.00 84.06 106 HIS A N 1
ATOM 888 C CA . HIS A 1 106 ? -1.981 -6.868 5.479 1.00 84.06 106 HIS A CA 1
ATOM 889 C C . HIS A 1 106 ? -0.959 -7.293 4.416 1.00 84.06 106 HIS A C 1
ATOM 891 O O . HIS A 1 106 ? -0.922 -8.463 4.047 1.00 84.06 106 HIS A O 1
ATOM 897 N N . LEU A 1 107 ? -0.087 -6.376 3.988 1.00 79.62 107 LEU A N 1
ATOM 898 C CA . LEU A 1 107 ? 0.992 -6.679 3.047 1.00 79.62 107 LEU A CA 1
ATOM 899 C C . LEU A 1 107 ? 1.985 -7.695 3.629 1.00 79.62 107 LEU A C 1
ATOM 901 O O . LEU A 1 107 ? 2.345 -8.648 2.945 1.00 79.62 107 LEU A O 1
ATOM 905 N N . GLU A 1 108 ? 2.351 -7.565 4.906 1.00 79.94 108 GLU A N 1
ATOM 906 C CA . GLU A 1 108 ? 3.224 -8.525 5.593 1.00 79.94 108 GLU A CA 1
ATOM 907 C C . GLU A 1 108 ? 2.628 -9.941 5.628 1.00 79.94 108 GLU A C 1
ATOM 909 O O . GLU A 1 108 ? 3.351 -10.907 5.383 1.00 79.94 108 GLU A O 1
ATOM 914 N N . ILE A 1 109 ? 1.318 -10.076 5.877 1.00 77.94 109 ILE A N 1
ATOM 915 C CA . ILE A 1 109 ? 0.599 -11.365 5.836 1.00 77.94 109 ILE A CA 1
ATOM 916 C C . ILE A 1 109 ? 0.642 -11.976 4.431 1.00 77.94 109 ILE A C 1
ATOM 918 O O . ILE A 1 109 ? 0.762 -13.191 4.290 1.00 77.94 109 ILE A O 1
ATOM 922 N N . LEU A 1 110 ? 0.585 -11.140 3.395 1.00 74.31 110 LEU A N 1
ATOM 923 C CA . LEU A 1 110 ? 0.708 -11.552 1.996 1.00 74.31 110 LEU A CA 1
ATOM 924 C C . LEU A 1 110 ? 2.164 -11.816 1.567 1.00 74.31 110 LEU A C 1
ATOM 926 O O . LEU A 1 110 ? 2.414 -12.133 0.408 1.00 74.31 110 LEU A O 1
ATOM 930 N N . GLY A 1 111 ? 3.132 -11.693 2.482 1.00 73.00 111 GLY A N 1
ATOM 931 C CA . GLY A 1 111 ? 4.557 -11.884 2.206 1.00 73.00 111 GLY A CA 1
ATOM 932 C C . GLY A 1 111 ? 5.240 -10.681 1.546 1.00 73.00 111 GLY A C 1
ATOM 933 O O . GLY A 1 111 ? 6.423 -10.754 1.219 1.00 73.00 111 GLY A O 1
ATOM 934 N N . VAL A 1 112 ? 4.532 -9.562 1.384 1.00 73.38 112 VAL A N 1
ATOM 935 C CA . VAL A 1 112 ? 5.035 -8.331 0.768 1.00 73.38 112 VAL A CA 1
ATOM 936 C C . VAL A 1 112 ? 5.612 -7.418 1.849 1.00 73.38 112 VAL A C 1
ATOM 938 O O . VAL A 1 112 ? 4.895 -6.898 2.703 1.00 73.38 112 VAL A O 1
ATOM 941 N N . ARG A 1 113 ? 6.928 -7.188 1.811 1.00 74.88 113 ARG A N 1
ATOM 942 C CA . ARG A 1 113 ? 7.625 -6.296 2.750 1.00 74.88 113 ARG A CA 1
ATOM 943 C C . ARG A 1 113 ? 8.044 -5.016 2.046 1.00 74.88 113 ARG A C 1
ATOM 945 O O . ARG A 1 113 ? 8.981 -5.027 1.259 1.00 74.88 113 ARG A O 1
ATOM 952 N N . ILE A 1 114 ? 7.384 -3.906 2.357 1.00 73.75 114 ILE A N 1
ATOM 953 C CA . ILE A 1 114 ? 7.718 -2.594 1.788 1.00 73.75 114 ILE A CA 1
ATOM 954 C C . ILE A 1 114 ? 8.235 -1.636 2.855 1.00 73.75 114 ILE A C 1
ATOM 956 O O . ILE A 1 114 ? 7.905 -1.740 4.036 1.00 73.75 114 ILE A O 1
ATOM 960 N N . THR A 1 115 ? 9.066 -0.683 2.444 1.00 76.25 115 THR A N 1
ATOM 961 C CA . THR A 1 115 ? 9.616 0.314 3.367 1.00 76.25 115 THR A CA 1
ATOM 962 C C . THR A 1 115 ? 8.546 1.335 3.764 1.00 76.25 115 THR A C 1
ATOM 964 O O . THR A 1 115 ? 7.583 1.582 3.037 1.00 76.25 115 THR A O 1
ATOM 967 N N . MET A 1 116 ? 8.736 2.030 4.890 1.00 72.88 116 MET A N 1
ATOM 968 C CA . MET A 1 116 ? 7.845 3.135 5.284 1.00 72.88 116 MET A CA 1
ATOM 969 C C . MET A 1 116 ? 7.792 4.273 4.248 1.00 72.88 116 MET A C 1
ATOM 971 O O . MET A 1 116 ? 6.777 4.977 4.159 1.00 72.88 116 MET A O 1
ATOM 975 N N . GLN A 1 117 ? 8.869 4.453 3.473 1.00 72.50 117 GLN A N 1
ATOM 976 C CA . GLN A 1 117 ? 8.949 5.423 2.376 1.00 72.50 117 GLN A CA 1
ATOM 977 C C . GLN A 1 117 ? 8.023 5.041 1.216 1.00 72.50 117 GLN A C 1
ATOM 979 O O . GLN A 1 117 ? 7.410 5.926 0.635 1.00 72.50 117 GLN A O 1
ATOM 984 N N . GLN A 1 118 ? 7.834 3.744 0.966 1.00 73.38 118 GLN A N 1
ATOM 985 C CA . GLN A 1 118 ? 6.940 3.199 -0.067 1.00 73.38 118 GLN A CA 1
ATOM 986 C C . GLN A 1 118 ? 5.497 3.083 0.420 1.00 73.38 118 GLN A C 1
ATOM 988 O O . GLN A 1 118 ? 4.544 3.398 -0.293 1.00 73.38 118 GLN A O 1
ATOM 993 N N . LEU A 1 119 ? 5.334 2.681 1.680 1.00 81.94 119 LEU A N 1
ATOM 994 C CA . LEU A 1 119 ? 4.036 2.507 2.314 1.00 81.94 119 LEU A CA 1
ATOM 995 C C . LEU A 1 119 ? 3.269 3.830 2.412 1.00 81.94 119 LEU A C 1
ATOM 997 O O . LEU A 1 119 ? 2.046 3.837 2.318 1.00 81.94 119 LEU A O 1
ATOM 1001 N N . SER A 1 120 ? 3.954 4.959 2.617 1.00 81.25 120 SER A N 1
ATOM 1002 C CA . SER A 1 120 ? 3.276 6.244 2.842 1.00 81.25 120 SER A CA 1
ATOM 1003 C C . SER A 1 120 ? 2.575 6.792 1.584 1.00 81.25 120 SER A C 1
ATOM 1005 O O . SER A 1 120 ? 1.390 7.122 1.690 1.00 81.25 120 SER A O 1
ATOM 1007 N N . PRO A 1 121 ? 3.222 6.848 0.400 1.00 76.88 121 PRO A N 1
ATOM 1008 C CA . PRO A 1 121 ? 2.556 7.168 -0.866 1.00 76.88 121 PRO A CA 1
ATOM 1009 C C . PRO A 1 121 ? 1.474 6.154 -1.250 1.00 76.88 121 PRO A C 1
ATOM 1011 O O . PRO A 1 121 ? 0.392 6.555 -1.688 1.00 76.88 121 PRO A O 1
ATOM 1014 N N . LEU A 1 122 ? 1.729 4.856 -1.034 1.00 79.69 122 LEU A N 1
ATOM 1015 C CA . LEU A 1 122 ? 0.762 3.791 -1.304 1.00 79.69 122 LEU A CA 1
ATOM 1016 C C . LEU A 1 122 ? -0.505 3.978 -0.464 1.00 79.69 122 LEU A C 1
ATOM 1018 O O . LEU A 1 122 ? -1.596 4.135 -1.007 1.00 79.69 122 LEU A O 1
ATOM 1022 N N . ALA A 1 123 ? -0.356 4.057 0.859 1.00 84.81 123 ALA A N 1
ATOM 1023 C CA . ALA A 1 123 ? -1.466 4.294 1.769 1.00 84.81 123 ALA A CA 1
ATOM 1024 C C . ALA A 1 123 ? -2.194 5.597 1.435 1.00 84.81 123 ALA A C 1
ATOM 1026 O O . ALA A 1 123 ? -3.417 5.631 1.503 1.00 84.81 123 ALA A O 1
ATOM 1027 N N . GLY A 1 124 ? -1.469 6.660 1.067 1.00 83.56 124 GLY A N 1
ATOM 1028 C CA . GLY A 1 124 ? -2.059 7.938 0.663 1.00 83.56 124 GLY A CA 1
ATOM 1029 C C . GLY A 1 124 ? -2.974 7.805 -0.553 1.00 83.56 124 GLY A C 1
ATOM 1030 O O . GLY A 1 124 ? -4.097 8.309 -0.533 1.00 83.56 124 GLY A O 1
ATOM 1031 N N . SER A 1 125 ? -2.516 7.083 -1.575 1.00 82.06 125 SER A N 1
ATOM 1032 C CA . SER A 1 125 ? -3.277 6.826 -2.802 1.00 82.06 125 SER A CA 1
ATOM 1033 C C . SER A 1 125 ? -4.509 5.965 -2.520 1.00 82.06 125 SER A C 1
ATOM 1035 O O . SER A 1 125 ? -5.624 6.326 -2.903 1.00 82.06 125 SER A O 1
ATOM 1037 N N . LEU A 1 126 ? -4.326 4.873 -1.771 1.00 83.12 126 LEU A N 1
ATOM 1038 C CA . LEU A 1 126 ? -5.414 3.981 -1.387 1.00 83.12 126 LEU A CA 1
ATOM 1039 C C . LEU A 1 126 ? -6.460 4.710 -0.539 1.00 83.12 126 LEU A C 1
ATOM 1041 O O . LEU A 1 126 ? -7.630 4.727 -0.912 1.00 83.12 126 LEU A O 1
ATOM 1045 N N . TRP A 1 127 ? -6.032 5.416 0.512 1.00 86.62 127 TRP A N 1
ATOM 1046 C CA . TRP A 1 127 ? -6.894 6.243 1.356 1.00 86.62 127 TRP A CA 1
ATOM 1047 C C . TRP A 1 127 ? -7.654 7.295 0.551 1.00 86.62 127 TRP A C 1
ATOM 1049 O O . TRP A 1 127 ? -8.836 7.503 0.793 1.00 86.62 127 TRP A O 1
ATOM 1059 N N . GLY A 1 128 ? -7.018 7.952 -0.424 1.00 81.75 128 GLY A N 1
ATOM 1060 C CA . GLY A 1 128 ? -7.693 8.892 -1.322 1.00 81.75 128 GLY A CA 1
ATOM 1061 C C . GLY A 1 128 ? -8.891 8.254 -2.028 1.00 81.75 128 GLY A C 1
ATOM 1062 O O . GLY A 1 128 ? -9.978 8.832 -2.020 1.00 81.75 128 GLY A O 1
ATOM 1063 N N . SER A 1 129 ? -8.706 7.029 -2.526 1.00 82.88 129 SER A N 1
ATOM 1064 C CA . SER A 1 129 ? -9.729 6.240 -3.223 1.00 82.88 129 SER A CA 1
ATOM 1065 C C . SER A 1 129 ? -10.762 5.548 -2.321 1.00 82.88 129 SER A C 1
ATOM 1067 O O . SER A 1 129 ? -11.753 5.043 -2.839 1.00 82.88 129 SER A O 1
ATOM 1069 N N . GLU A 1 130 ? -10.551 5.493 -0.999 1.00 85.06 130 GLU A N 1
ATOM 1070 C CA . GLU A 1 130 ? -11.469 4.787 -0.095 1.00 85.06 130 GLU A CA 1
ATOM 1071 C C . GLU A 1 130 ? -12.851 5.461 -0.026 1.00 85.06 130 GLU A C 1
ATOM 1073 O O . GLU A 1 130 ? -12.925 6.701 0.038 1.00 85.06 130 GLU A O 1
ATOM 1078 N N . PRO A 1 131 ? -13.940 4.675 0.070 1.00 86.12 131 PRO A N 1
ATOM 1079 C CA . PRO A 1 131 ? -15.258 5.188 0.418 1.00 86.12 131 PRO A CA 1
ATOM 1080 C C . PRO A 1 131 ? -15.251 5.919 1.766 1.00 86.12 131 PRO A C 1
ATOM 1082 O O . PRO A 1 131 ? -14.483 5.592 2.675 1.00 86.12 131 PRO A O 1
ATOM 1085 N N . GLU A 1 132 ? -16.151 6.888 1.928 1.00 86.12 132 GLU A N 1
ATOM 1086 C CA . GLU A 1 132 ? -16.261 7.668 3.168 1.00 86.12 132 GLU A CA 1
ATOM 1087 C C . GLU A 1 132 ? -16.556 6.784 4.389 1.00 86.12 132 GLU A C 1
ATOM 1089 O O . GLU A 1 132 ? -15.907 6.937 5.417 1.00 86.12 132 GLU A O 1
ATOM 1094 N N . GLN A 1 133 ? -17.399 5.761 4.227 1.00 86.19 133 GLN A N 1
ATOM 1095 C CA . GLN A 1 133 ? -17.709 4.777 5.273 1.00 86.19 133 GLN A CA 1
ATOM 1096 C C . GLN A 1 133 ? -16.459 4.065 5.815 1.00 86.19 133 GLN A C 1
ATOM 1098 O O . GLN A 1 133 ? -16.317 3.871 7.022 1.00 86.19 133 GLN A O 1
ATOM 1103 N N . VAL A 1 134 ? -15.521 3.706 4.932 1.00 86.81 134 VAL A N 1
ATOM 1104 C CA . VAL A 1 134 ? -14.254 3.080 5.332 1.00 86.81 134 VAL A CA 1
ATOM 1105 C C . VAL A 1 134 ? -13.409 4.092 6.098 1.00 86.81 134 VAL A C 1
ATOM 1107 O O . VAL A 1 134 ? -12.893 3.792 7.175 1.00 86.81 134 VAL A O 1
ATOM 1110 N N . LYS A 1 135 ? -13.302 5.320 5.582 1.00 86.50 135 LYS A N 1
ATOM 1111 C CA . LYS A 1 135 ? -12.563 6.400 6.248 1.00 86.50 135 LYS A CA 1
ATOM 1112 C C . LYS A 1 135 ? -13.115 6.679 7.646 1.00 86.50 135 LYS A C 1
ATOM 1114 O O . LYS A 1 135 ? -12.327 6.872 8.571 1.00 86.50 135 LYS A O 1
ATOM 1119 N N . ASP A 1 136 ? -14.433 6.681 7.801 1.00 87.19 136 ASP A N 1
ATOM 1120 C CA . ASP A 1 136 ? -15.111 6.925 9.070 1.00 87.19 136 ASP A CA 1
ATOM 1121 C C . ASP A 1 136 ? -14.871 5.802 10.073 1.00 87.19 136 ASP A C 1
ATOM 1123 O O . ASP A 1 136 ? -14.487 6.093 11.205 1.00 87.19 136 ASP A O 1
ATOM 1127 N N . TYR A 1 137 ? -14.924 4.538 9.644 1.00 89.19 137 TYR A N 1
ATOM 1128 C CA . TYR A 1 137 ? -14.535 3.406 10.489 1.00 89.19 137 TYR A CA 1
ATOM 1129 C C . TYR A 1 137 ? -13.126 3.589 11.078 1.00 89.19 137 TYR A C 1
ATOM 1131 O O . TYR A 1 137 ? -12.922 3.489 12.289 1.00 89.19 137 TYR A O 1
ATOM 1139 N N . TYR A 1 138 ? -12.135 3.930 10.248 1.00 87.56 138 TYR A N 1
ATOM 1140 C CA . TYR A 1 138 ? -10.769 4.140 10.737 1.00 87.56 138 TYR A CA 1
ATOM 1141 C C . TYR A 1 138 ? -10.638 5.373 11.645 1.00 87.56 138 TYR A C 1
ATOM 1143 O O . TYR A 1 138 ? -9.816 5.367 12.567 1.00 87.56 138 TYR A O 1
ATOM 1151 N N . LYS A 1 139 ? -11.440 6.427 11.426 1.00 86.62 139 LYS A N 1
ATOM 1152 C CA . LYS A 1 139 ? -11.516 7.568 12.356 1.00 86.62 139 LYS A CA 1
ATOM 1153 C C . LYS A 1 139 ? -12.063 7.120 13.712 1.00 86.62 139 LYS A C 1
ATOM 1155 O O . LYS A 1 139 ? -11.444 7.434 14.725 1.00 86.62 139 LYS A O 1
ATOM 1160 N N . GLU A 1 140 ? -13.154 6.356 13.743 1.00 86.19 140 GLU A N 1
ATOM 1161 C CA . GLU A 1 140 ? -13.739 5.836 14.985 1.00 86.19 140 GLU A CA 1
ATOM 1162 C C . GLU A 1 140 ? -12.757 4.959 15.762 1.00 86.19 140 GLU A C 1
ATOM 1164 O O . GLU A 1 140 ? -12.612 5.109 16.977 1.00 86.19 140 GLU A O 1
ATOM 1169 N N . VAL A 1 141 ? -12.047 4.067 15.067 1.00 83.44 141 VAL A N 1
ATOM 1170 C CA . VAL A 1 141 ? -11.004 3.228 15.672 1.00 83.44 141 VAL A CA 1
ATOM 1171 C C . VAL A 1 141 ? -9.910 4.093 16.294 1.00 83.44 141 VAL A C 1
ATOM 1173 O O . VAL A 1 141 ? -9.495 3.845 17.424 1.00 83.44 141 VAL A O 1
ATOM 1176 N N . SER A 1 142 ? -9.470 5.144 15.603 1.00 83.00 142 SER A N 1
ATOM 1177 C CA . SER A 1 142 ? -8.459 6.049 16.146 1.00 83.00 142 SER A CA 1
ATOM 1178 C C . SER A 1 142 ? -8.940 6.813 17.384 1.00 83.00 142 SER A C 1
ATOM 1180 O O . SER A 1 142 ? -8.192 6.946 18.352 1.00 83.00 142 SER A O 1
ATOM 1182 N N . GLU A 1 143 ? -10.198 7.256 17.408 1.00 82.75 143 GLU A N 1
ATOM 1183 C CA . GLU A 1 143 ? -10.775 7.893 18.595 1.00 82.75 143 GLU A CA 1
ATOM 1184 C C . GLU A 1 143 ? -10.909 6.910 19.773 1.00 82.75 143 GLU A C 1
ATOM 1186 O O . GLU A 1 143 ? -10.694 7.301 20.922 1.00 82.75 143 GLU A O 1
ATOM 1191 N N . LYS A 1 144 ? -11.169 5.618 19.521 1.00 81.06 144 LYS A N 1
ATOM 1192 C CA . LYS A 1 144 ? -11.121 4.571 20.563 1.00 81.06 144 LYS A CA 1
ATOM 1193 C C . LYS A 1 144 ? -9.708 4.394 21.131 1.00 81.06 144 LYS A C 1
ATOM 1195 O O . LYS A 1 144 ? -9.558 4.378 22.350 1.00 81.06 144 LYS A O 1
ATOM 1200 N N . ILE A 1 145 ? -8.681 4.335 20.274 1.00 76.31 145 ILE A N 1
ATOM 1201 C CA . ILE A 1 145 ? -7.266 4.248 20.694 1.00 76.31 145 ILE A CA 1
ATOM 1202 C C . ILE A 1 145 ? -6.896 5.437 21.594 1.00 76.31 145 ILE A C 1
ATOM 1204 O O . ILE A 1 145 ? -6.293 5.263 22.649 1.00 76.31 145 ILE A O 1
ATOM 1208 N N . LYS A 1 146 ? -7.291 6.655 21.207 1.00 73.81 146 LYS A N 1
ATOM 1209 C CA . LYS A 1 146 ? -7.027 7.870 21.991 1.00 73.81 146 LYS A CA 1
ATOM 1210 C C . LYS A 1 146 ? -7.671 7.852 23.371 1.00 73.81 146 LYS A C 1
ATOM 1212 O O . LYS A 1 146 ? -7.034 8.252 24.339 1.00 73.81 146 LYS A O 1
ATOM 1217 N N . LYS A 1 147 ? -8.927 7.406 23.464 1.00 74.62 147 LYS A N 1
ATOM 1218 C CA . LYS A 1 147 ? -9.642 7.314 24.745 1.00 74.62 147 LYS A CA 1
ATOM 1219 C C . LYS A 1 147 ? -8.965 6.341 25.707 1.00 74.62 147 LYS A C 1
ATOM 1221 O O . LYS A 1 147 ? -8.903 6.643 26.888 1.00 74.62 147 LYS A O 1
ATOM 1226 N N . LEU A 1 148 ? -8.432 5.227 25.204 1.00 69.94 148 LEU A N 1
ATOM 1227 C CA . LEU A 1 148 ? -7.703 4.249 26.019 1.00 69.94 148 LEU A CA 1
ATOM 1228 C C . LEU A 1 148 ? -6.359 4.777 26.536 1.00 69.94 148 LEU A C 1
ATOM 1230 O O . LEU A 1 148 ? -5.936 4.372 27.606 1.00 69.94 148 LEU A O 1
ATOM 1234 N N . HIS A 1 149 ? -5.702 5.679 25.803 1.00 63.44 149 HIS A N 1
ATOM 1235 C CA . HIS A 1 149 ? -4.437 6.291 26.229 1.00 63.44 149 HIS A CA 1
ATOM 1236 C C . HIS A 1 149 ? -4.591 7.455 27.217 1.00 63.44 149 HIS A C 1
ATOM 1238 O O . HIS A 1 149 ? -3.632 7.791 27.907 1.00 63.44 149 HIS A O 1
ATOM 1244 N N . ASN A 1 150 ? -5.751 8.114 27.233 1.00 58.62 150 ASN A N 1
ATOM 1245 C CA . ASN A 1 150 ? -6.024 9.258 28.108 1.00 58.62 150 ASN A CA 1
ATOM 1246 C C . ASN A 1 150 ? -6.684 8.858 29.441 1.00 58.62 150 ASN A C 1
ATOM 1248 O O . ASN A 1 150 ? -7.043 9.745 30.215 1.00 58.62 150 ASN A O 1
ATOM 1252 N N . ASN A 1 151 ? -6.879 7.558 29.670 1.00 46.47 151 ASN A N 1
ATOM 1253 C CA . ASN A 1 151 ? -7.431 6.974 30.891 1.00 46.47 151 ASN A CA 1
ATOM 1254 C C . ASN A 1 151 ? -6.308 6.316 31.695 1.00 46.47 151 ASN A C 1
ATOM 1256 O O . ASN A 1 151 ? -6.377 6.377 32.940 1.00 46.47 151 ASN A O 1
#

Radius of gyration: 17.49 Å; chains: 1; bounding box: 38×36×52 Å

pLDDT: mean 72.2, std 15.81, range [31.61, 90.44]

Secondary structure (DSSP, 8-state):
------HHHHTTTS-GGG-HHHHHHHHHTT----HHHHHH-HHHHHHHHHHHHHHHHHHS-S--SS----HHHHHHHHHHS--TTSHHHHTS-HHHHHHHHHHHHHHHHTT----HHHHHHHHHHHHHHS-HHHHHHHHHHHHHHHHHH--

InterPro domains:
  IPR0369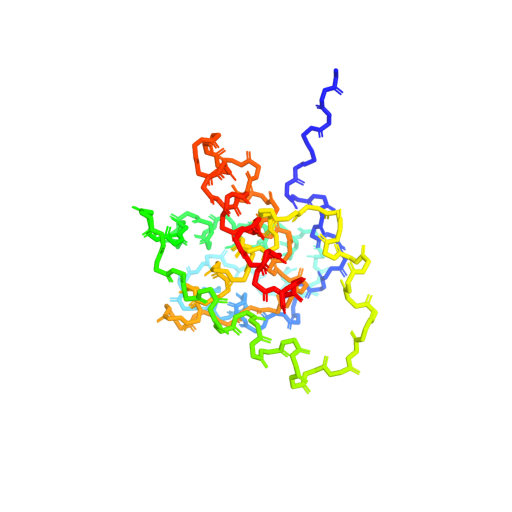10 High mobility group box domain superfamily [G3DSA:1.10.30.10] (88-151)
  IPR036910 High mobility group box domain superfamily [SSF47095] (80-150)

Foldseek 3Di:
DDPPPDLLVLQLPDQLVPDPVLVVCCVVVVPPDDVVCCVVPSVSVSVSVVVVLVVCCVPLPAAPPPHDDDLVVVVVVCVVPPPPVCVVVCVPQQLLVQRLVSSQVSCVVVVHHDDPSSSVSSSVVSVVPDDPVSSVVSNVSSVVSVVVNVD